Protein AF-A0AAW1SBC5-F1 (afdb_monomer)

Organism: NCBI:txid2026836

Foldseek 3Di:
DDDAAAADEFAPDPVGQVVSLVVQVVNVVVVHRHFYFHFPLRDDWAQPPCPPPDCVVCPPPDGDPPTHDPVNNVVSVDPVNGVCRRVVTDRDPSPPDDDDDDPCDDDDDD

pLDDT: mean 80.33, std 20.09, range [35.44, 97.25]

Solvent-accessible surface area (backbone atoms only — not comparable to full-atom values): 6851 Å² total; per-residue (Å²): 135,85,89,82,55,67,66,42,80,27,22,70,48,64,76,44,39,54,54,51,50,53,52,36,51,56,37,38,76,72,76,31,78,35,47,53,32,41,14,68,39,55,46,78,78,51,48,39,90,50,62,95,56,60,69,80,82,57,61,91,56,81,81,49,92,70,25,57,52,70,67,58,51,54,52,32,60,31,68,89,46,24,49,59,34,41,68,72,38,68,80,55,79,78,80,84,71,77,81,76,93,75,82,82,75,83,84,85,78,133

Radius of gyration: 18.3 Å; Cα contacts (8 Å, |Δi|>4): 122; chains: 1; bounding box: 41×40×42 Å

Sequence (110 aa):
MELKVDVLLTSPQERAYHTAKDIAKLQSLNGTAPMLRNCEGLRSRSLGDWEGRLAAEVRGTPSPPDAEPLGDLMQRGSLGQLLPSCYAAQLLPVPLMVEENAVWNGYYRE

Nearest PDB structures (foldseek):
  7do6-assembly1_B  TM=9.312E-01  e=2.133E+00  Azotobacter vinelandii DJ
  4bkn-assembly1_A  TM=3.324E-01  e=8.711E+00  Homo sapiens

InterPro domains:
  IPR013078 Histidine phosphatase superfamily, clade-1 [PF00300] (3-61)
  IPR029033 Histidine phosphatase superfamily [G3DSA:3.40.50.1240] (1-89)
  IPR029033 Histidine phosphatase superfamily [SSF53254] (3-76)

Structure (mmCIF, N/CA/C/O backbone):
data_AF-A0AAW1SBC5-F1
#
_entry.id   AF-A0AAW1SBC5-F1
#
loop_
_atom_site.group_PDB
_atom_site.id
_atom_site.type_symbol
_atom_site.label_atom_id
_atom_site.label_alt_id
_atom_site.label_comp_id
_atom_site.label_asym_id
_atom_site.label_entity_id
_atom_site.label_seq_id
_atom_site.pdbx_PDB_ins_code
_atom_site.Cartn_x
_atom_site.Cartn_y
_atom_site.Cartn_z
_atom_site.occupancy
_atom_site.B_iso_or_equiv
_atom_site.auth_seq_id
_atom_site.auth_comp_id
_atom_site.auth_asym_id
_atom_site.auth_atom_id
_atom_site.pdbx_PDB_model_num
ATOM 1 N N . MET A 1 1 ? -24.543 -12.291 7.566 1.00 52.75 1 MET A N 1
ATOM 2 C CA . M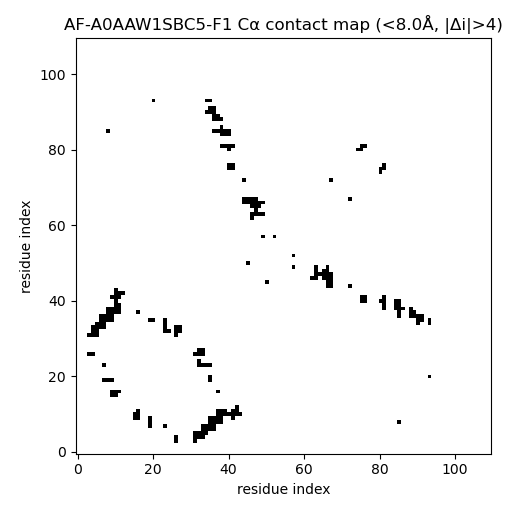ET A 1 1 ? -23.357 -12.534 8.410 1.00 52.75 1 MET A CA 1
ATOM 3 C C . MET A 1 1 ? -22.599 -11.227 8.474 1.00 52.75 1 MET A C 1
ATOM 5 O O . MET A 1 1 ? -22.214 -10.730 7.426 1.00 52.75 1 MET A O 1
ATOM 9 N N . GLU A 1 2 ? -22.485 -10.632 9.654 1.00 74.25 2 GLU A N 1
ATOM 10 C CA . GLU A 1 2 ? -21.738 -9.388 9.843 1.00 74.25 2 GLU A CA 1
ATOM 11 C C . GLU A 1 2 ? -20.263 -9.751 10.058 1.00 74.25 2 GLU A C 1
ATOM 13 O O . GLU A 1 2 ? -19.955 -10.594 10.903 1.00 74.25 2 GLU A O 1
ATOM 18 N N . LEU A 1 3 ? -19.364 -9.214 9.230 1.00 77.25 3 LEU A N 1
ATOM 19 C CA . LEU A 1 3 ? -17.931 -9.479 9.345 1.00 77.25 3 LEU A CA 1
ATOM 20 C C . LEU A 1 3 ? -17.408 -8.734 10.577 1.00 77.25 3 LEU A C 1
ATOM 22 O O . LEU A 1 3 ? -17.395 -7.506 10.576 1.00 77.25 3 LEU A O 1
ATOM 26 N N . LYS A 1 4 ? -16.986 -9.473 11.606 1.00 84.38 4 LYS A N 1
ATOM 27 C CA . LYS A 1 4 ? -16.292 -8.911 12.767 1.00 84.38 4 LYS A CA 1
ATOM 28 C C . LYS A 1 4 ? -14.793 -8.963 12.528 1.00 84.38 4 LYS A C 1
ATOM 30 O O . LYS A 1 4 ? -14.254 -10.036 12.262 1.00 84.38 4 LYS A O 1
ATOM 35 N N . VAL A 1 5 ? -14.142 -7.809 12.607 1.00 86.75 5 VAL A N 1
ATOM 36 C CA . VAL A 1 5 ? -12.697 -7.685 12.410 1.00 86.75 5 VAL A CA 1
ATOM 37 C C . VAL A 1 5 ? -12.044 -7.281 13.725 1.00 86.75 5 VAL A C 1
ATOM 39 O O . VAL A 1 5 ? -12.372 -6.235 14.277 1.00 86.75 5 VAL A O 1
ATOM 42 N N . ASP A 1 6 ? -11.102 -8.091 14.208 1.00 87.12 6 ASP A N 1
ATOM 43 C CA . ASP A 1 6 ? -10.339 -7.797 15.431 1.00 87.12 6 ASP A CA 1
ATOM 44 C C . ASP A 1 6 ? -9.051 -7.011 15.139 1.00 87.12 6 ASP A C 1
ATOM 46 O O . ASP A 1 6 ? -8.589 -6.213 15.955 1.00 87.12 6 ASP A O 1
ATOM 50 N N . VAL A 1 7 ? -8.454 -7.231 13.963 1.00 87.88 7 VAL A N 1
ATOM 51 C CA . VAL A 1 7 ? -7.181 -6.624 13.552 1.00 87.88 7 VAL A CA 1
ATOM 52 C C . VAL A 1 7 ? -7.257 -6.186 12.094 1.00 87.88 7 VAL A C 1
ATOM 54 O O . VAL A 1 7 ? -7.637 -6.964 11.220 1.00 87.88 7 VAL A O 1
ATOM 57 N N . LEU A 1 8 ? -6.841 -4.950 11.831 1.00 90.94 8 LEU A N 1
ATOM 58 C CA . LEU A 1 8 ? -6.652 -4.392 10.497 1.00 90.94 8 LEU A CA 1
ATOM 59 C C . LEU A 1 8 ? -5.161 -4.159 10.264 1.00 90.94 8 LEU A C 1
ATOM 61 O O . LEU A 1 8 ? -4.517 -3.399 10.986 1.00 90.94 8 LEU A O 1
ATOM 65 N N . LEU A 1 9 ? -4.616 -4.812 9.241 1.00 92.00 9 LEU A N 1
ATOM 66 C CA . LEU A 1 9 ? -3.242 -4.612 8.793 1.00 92.00 9 LEU A CA 1
ATOM 67 C C . LEU A 1 9 ? -3.255 -3.703 7.564 1.00 92.00 9 LEU A C 1
ATOM 69 O O . LEU A 1 9 ? -4.004 -3.957 6.621 1.00 92.00 9 LEU A O 1
ATOM 73 N N . THR A 1 10 ? -2.432 -2.659 7.558 1.00 93.62 10 THR A N 1
ATOM 74 C CA . THR A 1 10 ? -2.347 -1.709 6.442 1.00 93.62 10 THR A CA 1
ATOM 75 C C . THR A 1 10 ? -0.907 -1.450 6.019 1.00 93.62 10 THR A C 1
ATOM 77 O O . THR A 1 10 ? 0.022 -1.548 6.813 1.00 93.62 10 THR A O 1
ATOM 80 N N . SER A 1 11 ? -0.720 -1.080 4.754 1.00 93.4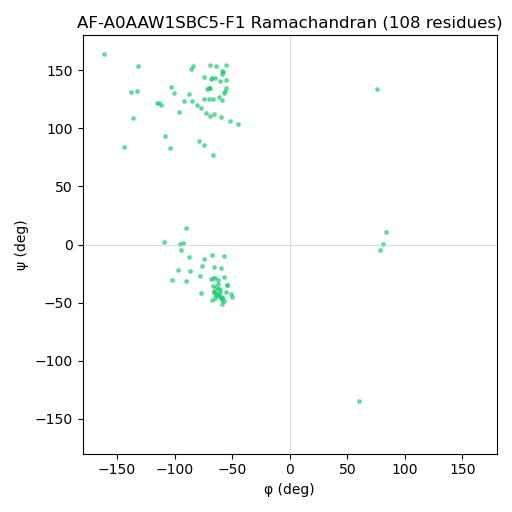4 11 SER A N 1
ATOM 81 C CA . SER A 1 11 ? 0.516 -0.453 4.277 1.00 93.44 11 SER A CA 1
ATOM 82 C C . SER A 1 11 ? 0.800 0.842 5.058 1.00 93.44 11 SER A C 1
ATOM 84 O O . SER A 1 11 ? -0.154 1.537 5.421 1.00 93.44 11 SER A O 1
ATOM 86 N N . PRO A 1 12 ? 2.080 1.211 5.269 1.00 90.62 12 PRO A N 1
ATOM 87 C CA . PRO A 1 12 ? 2.472 2.481 5.890 1.00 90.62 12 PRO A CA 1
ATOM 88 C C . PRO A 1 12 ? 2.145 3.709 5.023 1.00 90.62 12 PRO A C 1
ATOM 90 O O . PRO A 1 12 ? 2.280 4.844 5.468 1.00 90.62 12 PRO A O 1
ATOM 93 N N . GLN A 1 13 ? 1.736 3.508 3.768 1.00 93.44 13 GLN A N 1
ATOM 94 C CA . GLN A 1 13 ? 1.392 4.594 2.856 1.00 93.44 13 GLN A CA 1
ATOM 95 C C . GLN A 1 13 ? 0.104 5.293 3.301 1.00 93.44 13 GLN A C 1
ATOM 97 O O . GLN A 1 13 ? -0.912 4.640 3.543 1.00 93.44 13 GLN A O 1
ATOM 102 N N . GLU A 1 14 ? 0.117 6.626 3.297 1.00 93.94 14 GLU A N 1
ATOM 103 C CA . GLU A 1 14 ? -0.977 7.471 3.790 1.00 93.94 14 GLU A CA 1
ATOM 104 C C . GLU A 1 14 ? -2.355 7.087 3.217 1.00 93.94 14 GLU A C 1
ATOM 106 O O . GLU A 1 14 ? -3.320 6.915 3.960 1.00 93.94 14 GLU A O 1
ATOM 111 N N . ARG A 1 15 ? -2.435 6.851 1.901 1.00 95.50 15 ARG A N 1
ATOM 112 C CA . ARG A 1 15 ? -3.667 6.416 1.214 1.00 95.50 15 ARG A CA 1
ATOM 113 C C . ARG A 1 15 ? -4.282 5.139 1.802 1.00 95.50 15 ARG A C 1
ATOM 115 O O . ARG A 1 15 ? -5.501 5.032 1.933 1.00 95.50 15 ARG A O 1
ATOM 122 N N . ALA A 1 16 ? -3.442 4.164 2.146 1.00 95.44 16 ALA A N 1
ATOM 123 C CA . ALA A 1 16 ? -3.885 2.887 2.687 1.00 95.44 16 ALA A CA 1
ATOM 124 C C . ALA A 1 16 ? -4.276 3.049 4.157 1.00 95.44 16 ALA A C 1
ATOM 126 O O . ALA A 1 16 ? -5.329 2.567 4.568 1.00 95.44 16 ALA A O 1
ATOM 127 N N . TYR A 1 17 ? -3.476 3.807 4.911 1.00 91.69 17 TYR A N 1
ATOM 128 C CA . TYR A 1 17 ? -3.749 4.114 6.308 1.00 91.69 17 TYR A CA 1
ATOM 129 C C . TYR A 1 17 ? -5.094 4.828 6.508 1.00 91.69 17 TYR A C 1
ATOM 131 O O . TYR A 1 17 ? -5.882 4.390 7.344 1.00 91.69 17 TYR A O 1
ATOM 139 N N . HIS A 1 18 ? -5.405 5.869 5.723 1.00 94.31 18 HIS A N 1
ATOM 140 C CA . HIS A 1 18 ? -6.696 6.569 5.826 1.00 94.31 18 HIS A CA 1
ATOM 141 C C . HIS A 1 18 ? -7.872 5.638 5.528 1.00 94.31 18 HIS A C 1
ATOM 143 O O . HIS A 1 18 ? -8.824 5.585 6.302 1.00 94.31 18 HIS A O 1
ATOM 149 N N . THR A 1 19 ? -7.755 4.817 4.481 1.00 96.31 19 THR A N 1
ATOM 150 C CA . THR A 1 19 ? -8.779 3.815 4.148 1.00 96.31 19 THR A CA 1
ATOM 151 C C . THR A 1 19 ? -8.991 2.830 5.304 1.00 96.31 19 THR A C 1
ATOM 153 O O . THR A 1 19 ? -10.123 2.543 5.692 1.00 96.31 19 THR A O 1
ATOM 156 N N . ALA A 1 20 ? -7.907 2.326 5.899 1.00 94.38 20 ALA A N 1
ATOM 157 C CA . ALA A 1 20 ? -7.980 1.390 7.015 1.00 94.38 20 ALA A CA 1
ATOM 158 C C . ALA A 1 20 ? -8.559 2.036 8.286 1.00 94.38 20 ALA A C 1
ATOM 160 O O . ALA A 1 20 ? -9.315 1.393 9.016 1.00 94.38 20 ALA A O 1
ATOM 161 N N . LYS A 1 21 ? -8.261 3.316 8.528 1.00 92.62 21 LYS A N 1
ATOM 162 C CA . LYS A 1 21 ? -8.834 4.104 9.625 1.00 92.62 21 LYS A CA 1
ATOM 163 C C . LYS A 1 21 ? -10.345 4.289 9.463 1.00 92.62 21 LYS A C 1
ATOM 165 O O . LYS A 1 21 ? -11.077 4.121 10.439 1.00 92.62 21 LYS A O 1
ATOM 170 N N . ASP A 1 22 ? -10.823 4.577 8.255 1.00 94.00 22 ASP A N 1
ATOM 171 C CA . ASP A 1 22 ? -12.258 4.717 7.984 1.00 94.00 22 ASP A CA 1
ATOM 172 C C . ASP A 1 22 ? -12.998 3.388 8.171 1.00 94.00 22 ASP A C 1
ATOM 174 O O . ASP A 1 22 ? -14.053 3.345 8.809 1.00 94.00 22 ASP A O 1
ATOM 178 N N . ILE A 1 23 ? -12.404 2.277 7.722 1.00 92.25 23 ILE A N 1
ATOM 179 C CA . ILE A 1 23 ? -12.929 0.930 7.992 1.00 92.25 23 ILE A CA 1
ATOM 180 C C . ILE A 1 23 ? -12.974 0.658 9.503 1.00 92.25 23 ILE A C 1
ATOM 182 O O . ILE A 1 23 ? -13.995 0.188 10.005 1.00 92.25 23 ILE A O 1
ATOM 186 N N . ALA A 1 24 ? -11.914 0.986 10.251 1.00 91.56 24 ALA A N 1
ATOM 187 C CA . ALA A 1 24 ? -11.869 0.802 11.704 1.00 91.56 24 ALA A CA 1
ATOM 188 C C . ALA A 1 24 ? -12.962 1.603 12.431 1.00 91.56 24 ALA A C 1
ATOM 190 O O . ALA A 1 24 ? -13.583 1.107 13.377 1.00 91.56 24 ALA A O 1
ATOM 191 N N . LYS A 1 25 ? -13.241 2.824 11.959 1.00 90.06 25 LYS A N 1
ATOM 192 C CA . LYS A 1 25 ? -14.319 3.672 12.477 1.00 90.06 25 LYS A CA 1
ATOM 193 C C . LYS A 1 25 ? -15.690 3.044 12.226 1.00 90.06 25 LYS A C 1
ATOM 195 O O . LYS A 1 25 ? -16.494 2.974 13.149 1.00 90.06 25 LYS A O 1
ATOM 200 N N . LEU A 1 26 ? -15.943 2.548 11.013 1.00 90.56 26 LEU A N 1
ATOM 201 C CA . LEU A 1 26 ? -17.200 1.870 10.673 1.00 90.56 26 LEU A CA 1
ATOM 202 C C . LEU A 1 26 ? -17.411 0.600 11.505 1.00 90.56 26 LEU A C 1
ATOM 204 O O . LEU A 1 26 ? -18.500 0.376 12.022 1.00 90.56 26 LEU A O 1
ATOM 208 N N . GLN A 1 27 ? -16.360 -0.199 11.692 1.00 88.44 27 GLN A N 1
ATOM 209 C CA . GLN A 1 27 ? -16.403 -1.374 12.562 1.00 88.44 27 GLN A CA 1
ATOM 210 C C . GLN A 1 27 ? -16.725 -0.977 14.011 1.00 88.44 27 GLN A C 1
ATOM 212 O O . GLN A 1 27 ? -17.540 -1.640 14.654 1.00 88.44 27 GLN A O 1
ATOM 217 N N . SER A 1 28 ? -16.150 0.129 14.504 1.00 87.62 28 SER A N 1
ATOM 218 C CA . SER A 1 28 ? -16.393 0.628 15.870 1.00 87.62 28 SER A CA 1
ATOM 219 C C . SER A 1 28 ? -17.854 1.012 16.087 1.00 87.62 28 SER A C 1
ATOM 221 O O . SER A 1 28 ? -18.418 0.704 17.135 1.00 87.62 28 SER A O 1
ATOM 223 N N . LEU A 1 29 ? -18.493 1.611 15.077 1.00 85.94 29 LEU A N 1
ATOM 224 C CA . LEU A 1 29 ? -19.926 1.921 15.109 1.00 85.94 29 LEU A CA 1
ATOM 225 C C . LEU A 1 29 ? -20.803 0.660 15.162 1.00 85.94 29 LEU A C 1
ATOM 227 O O . LEU A 1 29 ? -21.871 0.691 15.767 1.00 85.94 29 LEU A O 1
ATOM 231 N N . ASN A 1 30 ? -20.323 -0.456 14.609 1.00 84.56 30 ASN A N 1
ATOM 232 C CA . ASN A 1 30 ? -20.993 -1.760 14.651 1.00 84.56 30 ASN A CA 1
ATOM 233 C C . ASN A 1 30 ? -20.586 -2.608 15.876 1.00 84.56 30 ASN A C 1
ATOM 235 O O . ASN A 1 30 ? -20.846 -3.810 15.932 1.00 84.56 30 ASN A O 1
ATOM 239 N N . GLY A 1 31 ? -19.941 -1.995 16.876 1.00 85.12 31 GLY A N 1
ATOM 240 C CA . GLY A 1 31 ? -19.600 -2.636 18.149 1.00 85.12 31 GLY A CA 1
ATOM 241 C C . GLY A 1 31 ? -18.307 -3.457 18.141 1.00 85.12 31 GLY A C 1
ATOM 24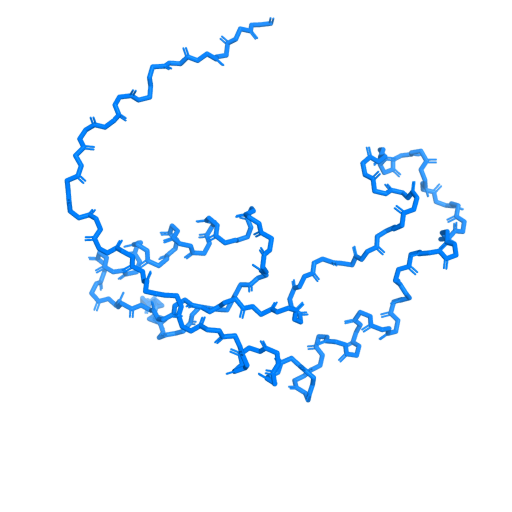2 O O . GLY A 1 31 ? -18.036 -4.172 19.104 1.00 85.12 31 GLY A O 1
ATOM 243 N N . THR A 1 32 ? -17.494 -3.359 17.088 1.00 85.12 32 THR A N 1
ATOM 244 C CA . THR A 1 32 ? -16.159 -3.978 17.009 1.00 85.12 32 THR A CA 1
ATOM 245 C C . THR A 1 32 ? -15.084 -2.904 16.930 1.00 85.12 32 THR A C 1
ATOM 247 O O . THR A 1 32 ? -15.101 -2.113 16.005 1.00 85.12 32 THR A O 1
ATOM 250 N N . ALA A 1 33 ? -14.121 -2.862 17.849 1.00 86.56 33 ALA A N 1
ATOM 251 C CA . ALA A 1 33 ? -13.034 -1.877 17.811 1.00 86.56 33 ALA A CA 1
ATOM 252 C C . ALA A 1 33 ? -11.726 -2.535 17.323 1.00 86.56 33 ALA A C 1
ATOM 254 O O . ALA A 1 33 ? -10.920 -2.956 18.158 1.00 86.56 33 ALA A O 1
ATOM 255 N N . PRO A 1 34 ? -11.510 -2.683 15.998 1.00 90.31 34 PRO A N 1
ATOM 256 C CA . PRO A 1 34 ? -10.334 -3.364 15.478 1.00 90.31 34 PRO A CA 1
ATOM 257 C C . PRO A 1 34 ? -9.052 -2.613 15.824 1.00 90.31 34 PRO A C 1
ATOM 259 O O . PRO A 1 34 ? -8.968 -1.386 15.746 1.00 90.31 34 PRO A O 1
ATOM 262 N N . MET A 1 35 ? -8.007 -3.378 16.106 1.00 89.38 35 MET A N 1
ATOM 263 C CA . MET A 1 35 ? -6.657 -2.858 16.246 1.00 89.38 35 MET A CA 1
ATOM 264 C C . MET A 1 35 ? -6.057 -2.576 14.866 1.00 89.38 35 MET A C 1
ATOM 266 O O . MET A 1 35 ? -5.859 -3.501 14.079 1.00 89.38 35 MET A O 1
ATOM 270 N N . LEU A 1 36 ? -5.733 -1.315 14.581 1.00 90.25 36 LEU A N 1
ATOM 271 C CA . LEU A 1 36 ? -5.061 -0.919 13.343 1.00 90.25 36 LEU A CA 1
ATOM 272 C C . LEU A 1 36 ? -3.537 -1.009 13.498 1.00 90.25 36 LEU A C 1
ATOM 274 O O . LEU A 1 36 ? -2.973 -0.468 14.450 1.00 90.25 36 LEU A O 1
ATOM 278 N N . ARG A 1 37 ? -2.863 -1.673 12.555 1.00 89.06 37 ARG A N 1
ATOM 279 C CA . ARG A 1 37 ? -1.400 -1.793 12.525 1.00 89.06 37 ARG A CA 1
ATOM 280 C C . ARG A 1 37 ? -0.844 -1.496 11.144 1.00 89.06 37 ARG A C 1
ATOM 282 O O . ARG A 1 37 ? -1.293 -2.068 10.151 1.00 89.06 37 ARG A O 1
ATOM 289 N N . ASN A 1 38 ? 0.183 -0.656 11.105 1.00 88.38 38 ASN A N 1
ATOM 290 C CA . ASN A 1 38 ? 0.989 -0.477 9.905 1.00 88.38 38 ASN A CA 1
ATOM 291 C C . ASN A 1 38 ? 1.907 -1.687 9.718 1.00 88.38 38 ASN A C 1
ATOM 293 O O . ASN A 1 38 ? 2.415 -2.249 10.679 1.00 88.38 38 ASN A O 1
ATOM 297 N N . CYS A 1 39 ? 2.130 -2.078 8.477 1.00 91.12 39 CYS A N 1
ATOM 298 C CA . CYS A 1 39 ? 2.989 -3.187 8.109 1.00 91.12 39 CYS A CA 1
ATOM 299 C C . CYS A 1 39 ? 3.838 -2.759 6.921 1.00 91.12 39 CYS A C 1
ATOM 301 O O . CYS A 1 39 ? 3.333 -2.677 5.800 1.00 91.12 39 CYS A O 1
ATOM 303 N N . GLU A 1 40 ? 5.135 -2.549 7.140 1.00 88.75 40 GLU A N 1
ATOM 304 C CA . GLU A 1 40 ? 6.082 -2.242 6.057 1.00 88.75 40 GLU A CA 1
ATOM 305 C C . GLU A 1 40 ? 6.037 -3.297 4.945 1.00 88.75 40 GLU A C 1
ATOM 307 O O . GLU A 1 40 ? 6.099 -2.974 3.759 1.00 88.75 40 GLU A O 1
ATOM 312 N N . GLY A 1 41 ? 5.810 -4.565 5.305 1.00 90.56 41 GLY A N 1
ATOM 313 C CA . GLY A 1 41 ? 5.646 -5.655 4.348 1.00 90.56 41 GLY A CA 1
ATOM 314 C C . GLY A 1 41 ? 4.475 -5.479 3.372 1.00 90.56 41 GLY A C 1
ATOM 315 O O . GLY A 1 41 ? 4.511 -6.065 2.294 1.00 90.56 41 GLY A O 1
ATOM 316 N N . LEU A 1 42 ? 3.482 -4.634 3.682 1.00 93.25 42 LEU A N 1
ATOM 317 C CA . LEU A 1 42 ? 2.318 -4.359 2.829 1.00 93.25 42 LEU A CA 1
ATOM 318 C C . LEU A 1 42 ? 2.498 -3.158 1.890 1.00 93.25 42 LEU A C 1
ATOM 320 O O . LEU A 1 42 ? 1.571 -2.838 1.142 1.00 93.25 42 LEU A O 1
ATOM 324 N N . ARG A 1 43 ? 3.656 -2.480 1.888 1.00 94.06 43 ARG A N 1
ATOM 325 C CA . ARG A 1 43 ? 3.886 -1.363 0.958 1.00 94.06 43 ARG A CA 1
ATOM 326 C C . ARG A 1 43 ? 3.761 -1.812 -0.502 1.00 94.06 43 ARG A C 1
ATOM 328 O O . ARG A 1 43 ? 4.107 -2.946 -0.852 1.00 94.06 43 ARG A O 1
ATOM 335 N N . SER A 1 44 ? 3.322 -0.903 -1.371 1.00 95.44 44 SER A N 1
ATOM 336 C CA . SER A 1 44 ? 3.341 -1.135 -2.821 1.00 95.44 44 SER A CA 1
ATOM 337 C C . SER A 1 44 ? 4.750 -1.483 -3.308 1.00 95.44 44 SER A C 1
ATOM 339 O O . SER A 1 44 ? 5.750 -1.109 -2.686 1.00 95.44 44 SER A O 1
ATOM 341 N N . ARG A 1 45 ? 4.814 -2.204 -4.430 1.00 95.69 45 ARG A N 1
ATOM 342 C CA . ARG A 1 45 ? 6.065 -2.436 -5.152 1.00 95.69 45 ARG A CA 1
ATOM 343 C C . ARG A 1 45 ? 6.707 -1.092 -5.500 1.00 95.69 45 ARG A C 1
ATOM 345 O O . ARG A 1 45 ? 5.996 -0.239 -6.018 1.00 95.69 45 ARG A O 1
ATOM 352 N N . SER A 1 46 ? 8.003 -0.931 -5.243 1.00 96.25 46 SER A N 1
ATOM 353 C CA . SER A 1 46 ? 8.742 0.228 -5.765 1.00 96.25 46 SER A CA 1
ATOM 354 C C . SER A 1 46 ? 8.900 0.085 -7.275 1.00 96.25 46 SER A C 1
ATOM 356 O O . SER A 1 46 ? 9.407 -0.939 -7.743 1.00 96.25 46 SER A O 1
ATOM 358 N N . LEU A 1 47 ? 8.467 1.086 -8.032 1.00 96.62 47 LEU A N 1
ATOM 359 C CA . LEU A 1 47 ? 8.605 1.117 -9.488 1.00 96.62 47 LEU A CA 1
ATOM 360 C C . LEU A 1 47 ? 9.852 1.881 -9.960 1.00 96.62 47 LEU A C 1
ATOM 362 O O . LEU A 1 47 ? 10.081 1.948 -11.167 1.00 96.62 47 LEU A O 1
ATOM 366 N N . GLY A 1 48 ? 10.659 2.414 -9.036 1.00 96.06 48 GLY A N 1
ATOM 367 C CA . GLY A 1 48 ? 11.875 3.162 -9.363 1.00 96.06 48 GLY A CA 1
ATOM 368 C C . GLY A 1 48 ? 11.579 4.397 -10.216 1.00 96.06 48 GLY A C 1
ATOM 369 O O . GLY A 1 48 ? 10.586 5.087 -9.984 1.00 96.06 48 GLY A O 1
ATOM 370 N N . ASP A 1 49 ? 12.363 4.611 -11.269 1.00 96.62 49 ASP A N 1
ATOM 371 C CA . ASP A 1 49 ? 12.185 5.698 -12.251 1.00 96.62 49 ASP A CA 1
ATOM 372 C C . ASP A 1 49 ? 10.809 5.732 -12.957 1.00 96.62 49 ASP A C 1
ATOM 374 O O . ASP A 1 49 ? 10.489 6.674 -13.690 1.00 96.62 49 ASP A O 1
ATOM 378 N N . TRP A 1 50 ? 9.973 4.702 -12.798 1.00 96.50 50 TRP A N 1
ATOM 379 C CA . TRP A 1 50 ? 8.599 4.711 -13.309 1.00 96.50 50 TRP A CA 1
ATOM 380 C C . TRP A 1 50 ? 7.575 5.318 -12.344 1.00 96.50 50 TRP A C 1
ATOM 382 O O . TRP A 1 50 ? 6.435 5.545 -12.756 1.00 96.50 50 TRP A O 1
ATOM 392 N N . GLU A 1 51 ? 7.930 5.579 -11.085 1.00 96.81 51 GLU A N 1
ATOM 393 C CA . GLU A 1 51 ? 7.023 6.212 -10.124 1.00 96.81 51 GLU A CA 1
ATOM 394 C C . GLU A 1 51 ? 6.525 7.569 -10.654 1.00 96.81 51 GLU A C 1
ATOM 396 O O . GLU A 1 51 ? 7.290 8.407 -11.126 1.00 96.81 51 GLU A O 1
ATOM 401 N N . GLY A 1 52 ? 5.207 7.780 -10.609 1.00 95.81 52 GLY A N 1
ATOM 402 C CA . GLY A 1 52 ? 4.564 8.998 -11.118 1.00 95.81 52 GLY A CA 1
ATOM 403 C C . GLY A 1 52 ? 4.382 9.069 -12.640 1.00 95.81 52 GLY A C 1
ATOM 404 O O . GLY A 1 52 ? 3.728 9.996 -13.119 1.00 95.81 52 GLY A O 1
ATOM 405 N N . ARG A 1 53 ? 4.885 8.097 -13.411 1.00 96.12 53 ARG A N 1
ATOM 406 C CA . ARG A 1 53 ? 4.664 8.036 -14.864 1.00 96.12 53 ARG A CA 1
ATOM 407 C C . ARG A 1 53 ? 3.336 7.378 -15.218 1.00 96.12 53 ARG A C 1
ATOM 409 O O . ARG A 1 53 ? 2.817 6.524 -14.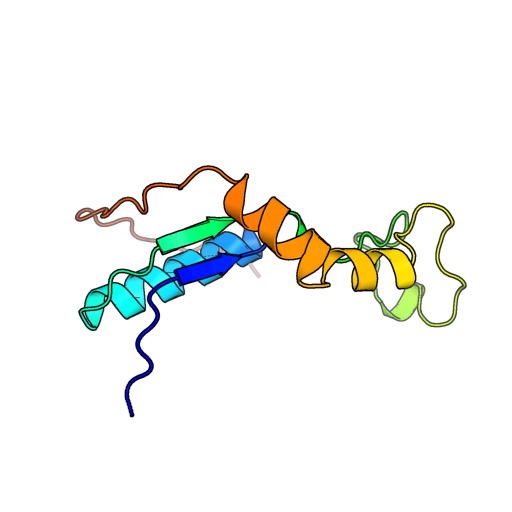498 1.00 96.12 53 ARG A O 1
ATOM 416 N N . LEU A 1 54 ? 2.795 7.734 -16.382 1.00 96.94 54 LEU A N 1
ATOM 417 C CA . LEU A 1 54 ? 1.597 7.081 -16.900 1.00 96.94 54 LEU A CA 1
ATOM 418 C C . LEU A 1 54 ? 1.919 5.646 -17.324 1.00 96.94 54 LEU A C 1
ATOM 420 O O . LEU A 1 54 ? 2.863 5.394 -18.070 1.00 96.94 54 LEU A O 1
ATOM 424 N N . ALA A 1 55 ? 1.060 4.701 -16.938 1.00 94.44 55 ALA A N 1
ATOM 425 C CA . ALA A 1 55 ? 1.234 3.290 -17.281 1.00 94.44 55 ALA A CA 1
ATOM 426 C C . ALA A 1 55 ? 1.335 3.036 -18.799 1.00 94.44 55 ALA A C 1
ATOM 428 O O . ALA A 1 55 ? 1.955 2.063 -19.215 1.00 94.44 55 ALA A O 1
ATOM 429 N N . ALA A 1 56 ? 0.729 3.891 -19.631 1.00 96.94 56 ALA A N 1
ATOM 430 C CA . ALA A 1 56 ? 0.811 3.792 -21.088 1.00 96.94 56 ALA A CA 1
ATOM 431 C C . ALA A 1 56 ? 2.218 4.096 -21.637 1.00 96.94 56 ALA A C 1
ATOM 433 O O . ALA A 1 56 ? 2.596 3.526 -22.654 1.00 96.94 56 ALA A O 1
ATOM 434 N N . GLU A 1 57 ? 2.999 4.943 -20.962 1.00 95.75 57 GLU A N 1
ATOM 435 C CA . GLU A 1 57 ? 4.342 5.342 -21.405 1.00 95.75 57 GLU A CA 1
ATOM 436 C C . GLU A 1 57 ? 5.409 4.278 -21.136 1.00 95.75 57 GLU A C 1
ATOM 438 O O . GLU A 1 57 ? 6.432 4.235 -21.814 1.00 95.75 57 GLU A O 1
ATOM 443 N N . VAL A 1 58 ? 5.189 3.449 -20.115 1.00 95.38 58 VAL A N 1
ATOM 444 C CA . VAL A 1 58 ? 6.149 2.436 -19.643 1.00 95.38 58 VAL 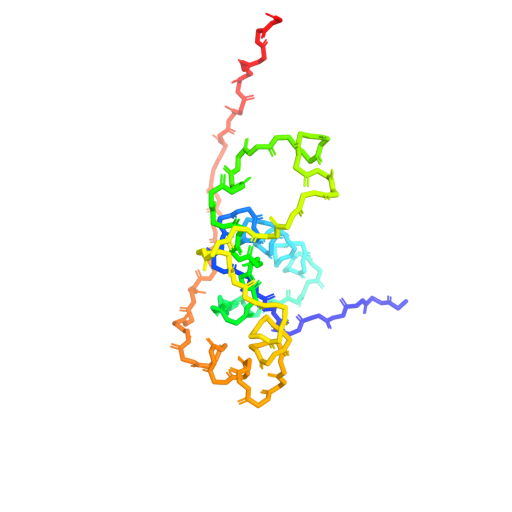A CA 1
ATOM 445 C C . VAL A 1 58 ? 5.692 1.011 -19.959 1.00 95.38 58 VAL A C 1
ATOM 447 O O . VAL A 1 58 ? 6.326 0.025 -19.594 1.00 95.38 58 VAL A O 1
ATOM 450 N N . ARG A 1 59 ? 4.555 0.863 -20.641 1.00 93.62 59 ARG A N 1
ATOM 451 C CA . ARG A 1 59 ? 4.033 -0.451 -21.008 1.00 93.62 59 ARG A CA 1
ATOM 452 C C . ARG A 1 59 ? 4.959 -1.114 -22.026 1.00 93.62 59 ARG A C 1
ATOM 454 O O . ARG A 1 59 ? 5.191 -0.579 -23.102 1.00 93.62 59 ARG A O 1
ATOM 461 N N . GLY A 1 60 ? 5.411 -2.326 -21.711 1.00 92.38 60 GLY A N 1
ATOM 462 C CA . GLY A 1 60 ? 6.233 -3.137 -22.614 1.00 92.38 60 GLY A CA 1
ATOM 463 C C . GLY A 1 60 ? 7.716 -2.765 -22.625 1.00 92.38 60 GLY A C 1
ATOM 464 O O . GLY A 1 60 ? 8.483 -3.411 -23.336 1.00 92.38 60 GLY A O 1
ATOM 465 N N . THR A 1 61 ? 8.138 -1.778 -21.832 1.00 93.50 61 THR A N 1
ATOM 466 C CA . THR A 1 61 ? 9.558 -1.508 -21.606 1.00 93.50 61 THR A CA 1
ATOM 467 C C . THR A 1 61 ? 10.094 -2.396 -20.473 1.00 93.50 61 THR A C 1
ATOM 469 O O . THR A 1 61 ? 9.332 -2.813 -19.594 1.00 93.50 61 THR A O 1
ATOM 472 N N . PRO A 1 62 ? 11.391 -2.752 -20.480 1.00 93.62 62 PRO A N 1
ATOM 473 C CA . PRO A 1 62 ? 12.009 -3.457 -19.359 1.00 93.62 62 PRO A CA 1
ATOM 474 C C . PRO A 1 62 ? 11.941 -2.621 -18.077 1.00 93.62 62 PRO A C 1
ATOM 476 O O . PRO A 1 62 ? 12.146 -1.410 -18.136 1.00 93.62 62 PRO A O 1
ATOM 479 N N . SER A 1 63 ? 11.688 -3.261 -16.928 1.00 93.19 63 SER A N 1
ATOM 480 C CA . SER A 1 63 ? 11.702 -2.573 -15.628 1.00 93.19 63 SER A CA 1
ATOM 481 C C . SER A 1 63 ? 13.035 -1.853 -15.391 1.00 93.19 63 SER A C 1
ATOM 483 O O . SER A 1 63 ? 14.081 -2.404 -15.751 1.00 93.19 63 SER A O 1
ATOM 485 N N . PRO A 1 64 ? 13.014 -0.649 -14.793 1.00 95.75 64 PRO A N 1
ATOM 486 C CA . PRO A 1 64 ? 14.229 0.098 -14.531 1.00 95.75 64 PRO A CA 1
ATOM 487 C C . PRO A 1 64 ? 15.042 -0.615 -13.436 1.00 95.75 64 PRO A C 1
ATOM 489 O O . PRO A 1 64 ? 14.482 -1.388 -12.652 1.00 95.75 64 PRO A O 1
ATOM 492 N N . PRO A 1 65 ? 16.370 -0.416 -13.400 1.00 95.50 65 PRO A N 1
ATOM 493 C CA . PRO A 1 65 ? 17.269 -1.178 -12.530 1.00 95.50 65 PRO A CA 1
ATOM 494 C C . PRO A 1 65 ? 17.049 -0.921 -11.032 1.00 95.50 65 PRO A C 1
ATOM 496 O O . PRO A 1 65 ? 17.462 -1.731 -10.208 1.00 95.50 65 PRO A O 1
ATOM 499 N N . ASP A 1 66 ? 16.411 0.191 -10.683 1.00 97.25 66 ASP A N 1
ATOM 500 C CA . ASP A 1 66 ? 16.072 0.606 -9.324 1.00 97.25 66 ASP A CA 1
ATOM 501 C C . ASP A 1 66 ? 14.647 0.196 -8.897 1.00 97.25 66 ASP A C 1
ATOM 503 O O . ASP A 1 66 ? 14.269 0.376 -7.735 1.00 97.25 66 ASP A O 1
ATOM 507 N N . ALA A 1 67 ? 13.849 -0.388 -9.802 1.00 97.12 67 ALA A N 1
ATOM 508 C CA . ALA A 1 67 ? 12.568 -0.978 -9.436 1.00 97.12 67 ALA A CA 1
ATOM 509 C C . ALA A 1 67 ? 12.773 -2.229 -8.577 1.00 97.12 67 ALA A C 1
ATOM 511 O O . ALA A 1 67 ? 13.636 -3.068 -8.837 1.00 97.12 67 ALA A O 1
ATOM 512 N N . GLU A 1 68 ? 11.896 -2.413 -7.593 1.00 96.38 68 GLU A N 1
ATOM 513 C CA . GLU A 1 68 ? 11.885 -3.620 -6.771 1.00 96.38 68 GLU A CA 1
ATOM 514 C C . GLU A 1 68 ? 11.618 -4.847 -7.662 1.00 96.38 68 GLU A C 1
ATOM 516 O O . GLU A 1 68 ? 10.625 -4.863 -8.408 1.00 96.38 68 GLU A O 1
ATOM 521 N N . PRO A 1 69 ? 12.459 -5.892 -7.608 1.00 95.69 69 PRO A N 1
ATOM 522 C CA . PRO A 1 69 ? 12.200 -7.140 -8.311 1.00 95.69 69 PRO A CA 1
ATOM 523 C C . PRO A 1 69 ? 10.877 -7.778 -7.870 1.00 95.69 69 PRO A C 1
ATOM 525 O O . PRO A 1 69 ? 10.476 -7.704 -6.708 1.00 95.69 69 PRO A O 1
ATOM 528 N N . LEU A 1 70 ? 10.189 -8.461 -8.790 1.00 93.62 70 LEU A N 1
ATOM 529 C CA . LEU A 1 70 ? 8.933 -9.144 -8.450 1.00 93.62 70 LEU A CA 1
ATOM 530 C C . LEU A 1 70 ? 9.145 -10.249 -7.400 1.00 93.62 70 LEU A C 1
ATOM 532 O O . LEU A 1 70 ? 8.279 -10.457 -6.555 1.00 93.62 70 LEU A O 1
ATOM 536 N N . GLY A 1 71 ? 10.296 -10.930 -7.433 1.00 94.94 71 GLY A N 1
ATOM 537 C CA . GLY A 1 71 ? 10.665 -11.931 -6.429 1.00 94.94 71 GLY A CA 1
ATOM 538 C C . GLY A 1 71 ? 10.700 -11.346 -5.017 1.00 94.94 71 GLY A C 1
ATOM 539 O O . GLY A 1 71 ? 10.083 -11.905 -4.114 1.00 94.94 71 GLY A O 1
ATOM 540 N N . ASP A 1 72 ? 11.319 -10.178 -4.858 1.00 94.00 72 ASP A N 1
ATOM 541 C CA . ASP A 1 72 ? 11.456 -9.488 -3.573 1.00 94.00 72 ASP A CA 1
ATOM 542 C C . ASP A 1 72 ? 10.094 -9.030 -3.036 1.00 94.00 72 ASP A C 1
ATOM 544 O O . ASP A 1 72 ? 9.796 -9.216 -1.855 1.00 94.00 72 ASP A O 1
ATOM 548 N N . LEU A 1 73 ? 9.214 -8.521 -3.912 1.00 94.25 73 LEU A N 1
ATOM 549 C CA . LEU A 1 73 ? 7.827 -8.203 -3.553 1.00 94.25 73 LEU A CA 1
ATOM 550 C C . LEU A 1 73 ? 7.093 -9.440 -3.007 1.00 94.25 73 LEU A C 1
ATOM 552 O O . LEU A 1 73 ? 6.446 -9.369 -1.961 1.00 94.25 73 LEU A O 1
ATOM 556 N N . MET A 1 74 ? 7.185 -10.569 -3.715 1.00 93.06 74 MET A N 1
ATOM 557 C CA . MET A 1 74 ? 6.525 -11.819 -3.323 1.00 93.06 74 MET A CA 1
ATOM 558 C C . MET A 1 74 ? 7.099 -12.372 -2.015 1.00 93.06 74 MET A C 1
ATOM 560 O O . MET A 1 74 ? 6.353 -12.835 -1.152 1.00 93.06 74 MET A O 1
ATOM 564 N N . GLN A 1 75 ? 8.418 -12.289 -1.839 1.00 92.44 75 GLN A N 1
ATOM 565 C CA . GLN A 1 75 ? 9.096 -12.718 -0.624 1.00 92.44 75 GLN A CA 1
ATOM 566 C C . GLN A 1 75 ? 8.670 -11.871 0.580 1.00 92.44 75 GLN A C 1
ATOM 568 O O . GLN A 1 75 ? 8.345 -12.425 1.633 1.00 92.44 75 GLN A O 1
ATOM 573 N N . ARG A 1 76 ? 8.575 -10.550 0.411 1.00 91.25 76 ARG A N 1
ATOM 574 C CA . ARG A 1 76 ? 8.112 -9.614 1.442 1.00 91.25 76 ARG A CA 1
ATOM 575 C C . ARG A 1 76 ? 6.651 -9.842 1.839 1.00 91.25 76 ARG A C 1
ATOM 577 O O . ARG A 1 76 ? 6.314 -9.726 3.015 1.00 91.25 76 ARG A O 1
ATOM 584 N N . GLY A 1 77 ? 5.797 -10.200 0.879 1.00 87.31 77 GLY A N 1
ATOM 585 C CA . GLY A 1 77 ? 4.395 -10.557 1.120 1.00 87.31 77 GLY A CA 1
ATOM 586 C C . GLY A 1 77 ? 4.189 -11.942 1.746 1.00 87.31 77 GLY A C 1
ATOM 587 O O . GLY A 1 77 ? 3.088 -12.250 2.201 1.00 87.31 77 GLY A O 1
ATOM 588 N N . SER A 1 78 ? 5.224 -12.789 1.790 1.00 88.25 78 SER A N 1
ATOM 589 C CA . SER A 1 78 ? 5.132 -14.103 2.429 1.00 88.25 78 SER A CA 1
ATOM 590 C C . SER A 1 78 ? 4.955 -13.965 3.943 1.00 88.25 78 SER A C 1
ATOM 592 O O . SER A 1 78 ? 5.565 -13.103 4.574 1.00 88.25 78 SER A O 1
ATOM 594 N N . LEU A 1 79 ? 4.157 -14.846 4.559 1.00 76.69 79 LEU A N 1
ATOM 595 C CA . LEU A 1 79 ? 3.863 -14.784 6.000 1.00 76.69 79 LEU A CA 1
ATOM 596 C C . LEU A 1 79 ? 5.130 -14.762 6.871 1.00 76.69 79 LEU A C 1
ATOM 598 O O . LEU A 1 79 ? 5.157 -14.074 7.889 1.00 76.69 79 LEU A O 1
ATOM 602 N N . GLY A 1 80 ? 6.188 -15.463 6.447 1.00 78.88 80 GLY A N 1
ATOM 603 C CA . GLY A 1 80 ? 7.462 -15.517 7.167 1.00 78.88 80 GLY A CA 1
ATOM 604 C C . GLY A 1 80 ? 8.165 -14.162 7.294 1.00 78.88 80 GLY A C 1
ATOM 605 O O . GLY A 1 80 ? 8.829 -13.927 8.299 1.00 78.88 80 GLY A O 1
ATOM 606 N N . GLN A 1 81 ? 7.996 -13.258 6.324 1.00 78.31 81 GLN A N 1
ATOM 607 C CA . GLN A 1 81 ? 8.565 -11.903 6.376 1.00 78.31 81 GLN A CA 1
ATOM 608 C C . GLN A 1 81 ? 7.539 -10.833 6.754 1.00 78.31 81 GLN A C 1
ATOM 610 O O . GLN A 1 81 ? 7.874 -9.851 7.419 1.00 78.31 81 GLN A O 1
ATOM 615 N N . LEU A 1 82 ? 6.276 -11.042 6.386 1.00 80.81 82 LEU A N 1
ATOM 616 C CA . LEU A 1 82 ? 5.199 -10.102 6.644 1.00 80.81 82 LEU A CA 1
ATOM 617 C C . LEU A 1 82 ? 4.896 -9.980 8.139 1.00 80.81 82 LEU A C 1
ATOM 619 O O . LEU A 1 82 ? 4.804 -8.863 8.648 1.00 80.81 82 LEU A O 1
ATOM 623 N N . LEU A 1 83 ? 4.768 -11.107 8.851 1.00 77.38 83 LEU A N 1
ATOM 624 C CA . LEU A 1 83 ? 4.393 -11.095 10.267 1.00 77.38 83 LEU A CA 1
ATOM 625 C C . LEU A 1 83 ? 5.400 -10.292 11.109 1.00 77.38 83 LEU A C 1
ATOM 627 O O . LEU A 1 83 ? 4.960 -9.355 11.776 1.00 77.38 83 LEU A O 1
ATOM 631 N N . PRO A 1 84 ? 6.728 -10.520 11.031 1.00 76.44 84 PRO A N 1
ATOM 632 C CA . PRO A 1 84 ? 7.695 -9.670 11.729 1.00 76.44 84 PRO A CA 1
ATOM 633 C C . PRO A 1 84 ? 7.497 -8.171 11.464 1.00 76.44 84 PRO A C 1
ATOM 635 O O . PRO A 1 84 ? 7.498 -7.385 12.408 1.00 76.44 84 PRO A O 1
ATOM 638 N N . SER A 1 85 ? 7.233 -7.773 10.212 1.00 72.75 85 SER A N 1
ATOM 639 C CA . SER A 1 85 ? 7.011 -6.362 9.852 1.00 72.75 85 SER A CA 1
ATOM 640 C C . SER A 1 85 ? 5.731 -5.758 10.454 1.00 72.75 85 SER A C 1
ATOM 642 O O . SER A 1 85 ? 5.686 -4.563 10.724 1.00 72.75 85 SER A O 1
ATOM 644 N N . CYS A 1 86 ? 4.708 -6.581 10.701 1.00 75.06 86 CYS A N 1
ATOM 645 C CA . CYS A 1 86 ? 3.430 -6.179 11.295 1.00 75.06 86 CYS A CA 1
ATOM 646 C C . CYS A 1 86 ? 3.426 -6.186 12.832 1.00 75.06 86 CYS A C 1
ATOM 648 O O . CYS A 1 86 ? 2.580 -5.543 13.456 1.00 75.06 86 CYS A O 1
ATOM 650 N N . TYR A 1 87 ? 4.327 -6.952 13.455 1.00 67.88 87 TYR A N 1
ATOM 651 C CA . TYR A 1 87 ? 4.478 -7.019 14.915 1.00 67.88 87 TYR A CA 1
ATOM 652 C C . TYR A 1 87 ? 5.589 -6.103 15.442 1.00 67.88 87 TYR A C 1
ATOM 654 O O . TYR A 1 87 ? 5.540 -5.725 16.609 1.00 67.88 87 TYR A O 1
ATOM 662 N N . ALA A 1 88 ? 6.552 -5.717 14.598 1.00 59.72 88 ALA A N 1
ATOM 663 C CA . ALA A 1 88 ? 7.542 -4.685 14.911 1.00 59.72 88 ALA A CA 1
ATOM 664 C C . ALA A 1 88 ? 6.971 -3.258 14.821 1.00 59.72 88 ALA A C 1
ATOM 666 O O . ALA A 1 88 ? 7.555 -2.324 15.369 1.00 59.72 88 ALA A O 1
ATOM 667 N N . ALA A 1 89 ? 5.839 -3.076 14.136 1.00 54.38 89 ALA A N 1
ATOM 668 C CA . ALA A 1 89 ? 5.183 -1.784 14.022 1.00 54.38 89 ALA A CA 1
ATOM 669 C 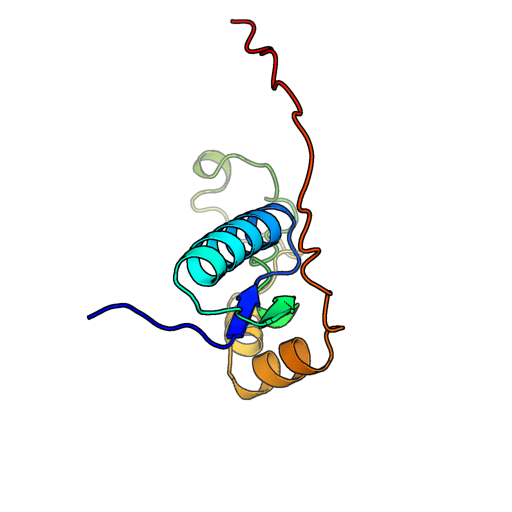C . ALA A 1 89 ? 4.525 -1.364 15.344 1.00 54.38 89 ALA A C 1
ATOM 671 O O . ALA A 1 89 ? 3.820 -2.145 15.989 1.00 54.38 89 ALA A O 1
ATOM 672 N N . GLN A 1 90 ? 4.742 -0.107 15.735 1.00 54.16 90 GLN A N 1
ATOM 673 C CA . GLN A 1 90 ? 4.085 0.503 16.889 1.00 54.16 90 GLN A CA 1
ATOM 674 C C . GLN A 1 90 ? 2.562 0.408 16.757 1.00 54.16 90 GLN A C 1
ATOM 676 O O . GLN A 1 90 ? 1.990 0.714 15.710 1.00 54.16 90 GLN A O 1
ATOM 681 N N . LEU A 1 91 ? 1.905 0.008 17.849 1.00 54.81 91 LEU A N 1
ATOM 682 C CA . LEU A 1 91 ? 0.462 0.153 18.001 1.00 54.81 91 LEU A CA 1
ATOM 683 C C . LEU A 1 91 ? 0.135 1.642 17.899 1.00 54.81 91 LEU A C 1
ATOM 685 O O . LEU A 1 91 ? 0.488 2.413 18.792 1.00 54.81 91 LEU A O 1
ATOM 689 N N . LEU A 1 92 ? -0.513 2.052 16.812 1.00 50.62 92 LEU A N 1
ATOM 690 C CA . LEU A 1 92 ? -1.029 3.407 16.718 1.00 50.62 92 LEU A CA 1
ATOM 691 C C . LEU A 1 92 ? -2.351 3.440 17.488 1.00 50.62 92 LEU A C 1
ATOM 693 O O . LEU A 1 92 ? -3.262 2.681 17.141 1.00 50.62 92 LEU A O 1
ATOM 697 N N . PRO A 1 93 ? -2.483 4.268 18.541 1.00 45.91 93 PRO A N 1
ATOM 698 C CA . PRO A 1 93 ? -3.785 4.478 19.143 1.00 45.91 93 PRO A CA 1
ATOM 699 C C . PRO A 1 93 ? -4.704 5.022 18.051 1.00 45.91 93 PRO A C 1
ATOM 701 O O . PRO A 1 93 ? -4.380 6.020 17.411 1.00 45.91 93 PRO A O 1
ATOM 704 N N . VAL A 1 94 ? -5.835 4.359 17.809 1.00 48.50 94 VAL A N 1
ATOM 705 C CA . VAL A 1 94 ? -6.913 4.951 17.016 1.00 48.50 94 VAL A CA 1
ATOM 706 C C . VAL A 1 94 ? -7.479 6.064 17.894 1.00 48.50 94 VAL A C 1
ATOM 708 O O . VAL A 1 94 ? -8.057 5.749 18.937 1.00 48.50 94 VAL A O 1
ATOM 711 N N . PRO A 1 95 ? -7.295 7.356 17.563 1.00 44.06 95 PRO A N 1
ATOM 712 C CA . PRO A 1 95 ? -7.919 8.392 18.356 1.00 44.06 95 PRO A CA 1
ATOM 713 C C . PRO A 1 95 ? -9.431 8.248 18.167 1.00 44.06 95 PRO A C 1
ATOM 715 O O . PRO A 1 95 ? -9.957 8.466 17.072 1.00 44.06 95 PRO A O 1
ATOM 718 N N . LEU A 1 96 ? -10.126 7.859 19.236 1.00 40.69 96 LEU A N 1
ATOM 719 C CA . LEU A 1 96 ? -11.561 8.073 19.383 1.00 40.69 96 LEU A CA 1
ATOM 720 C C . LEU A 1 96 ? -11.771 9.588 19.491 1.00 40.69 96 LEU A C 1
ATOM 722 O O . LEU A 1 96 ? -11.921 10.126 20.582 1.00 40.69 96 LEU A O 1
ATOM 726 N N . MET A 1 97 ? -11.706 10.297 18.364 1.00 38.66 97 MET A N 1
ATOM 727 C CA . MET A 1 97 ? -12.127 11.695 18.309 1.00 38.66 97 MET A CA 1
ATOM 728 C C . MET A 1 97 ? -13.651 11.702 18.232 1.00 38.66 97 MET A C 1
ATOM 730 O O . MET A 1 97 ? -14.251 11.604 17.159 1.00 38.66 97 MET A O 1
ATOM 734 N N . VAL A 1 98 ? -14.256 11.721 19.414 1.00 43.50 98 VAL A N 1
ATOM 735 C CA . VAL A 1 98 ? -15.521 12.415 19.642 1.00 43.50 98 VAL A CA 1
ATOM 736 C C . VAL A 1 98 ? -15.196 13.915 19.555 1.00 43.50 98 VAL A C 1
ATOM 738 O O . VAL A 1 98 ? -14.189 14.324 20.124 1.00 43.50 98 VAL A O 1
ATOM 741 N N . GLU A 1 99 ? -16.030 14.673 18.829 1.00 41.88 99 GLU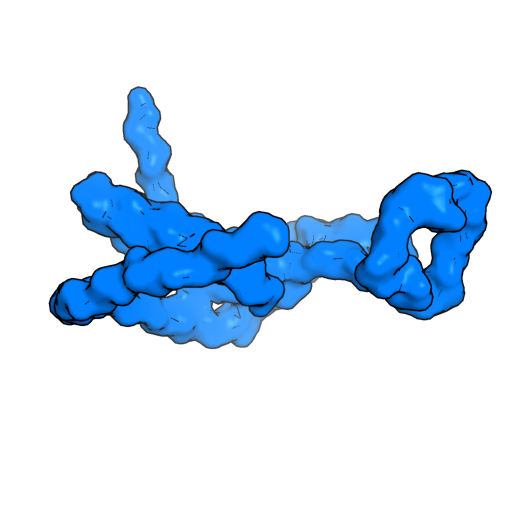 A N 1
ATOM 742 C CA . GLU A 1 99 ? -15.960 16.135 18.571 1.00 41.88 99 GLU A CA 1
ATOM 743 C C . GLU A 1 99 ? -14.890 16.568 17.535 1.00 41.88 99 GLU A C 1
ATOM 745 O O . GLU A 1 99 ? -13.778 16.061 17.512 1.00 41.88 99 GLU A O 1
ATOM 750 N N . GLU A 1 100 ? -15.135 17.440 16.549 1.00 40.25 100 GLU A N 1
ATOM 751 C CA . GLU A 1 100 ? -16.141 18.492 16.374 1.00 40.25 100 GLU A CA 1
ATOM 752 C C . GLU A 1 100 ? -16.249 18.876 14.875 1.00 40.25 100 GLU A C 1
ATOM 754 O O . GLU A 1 100 ? -1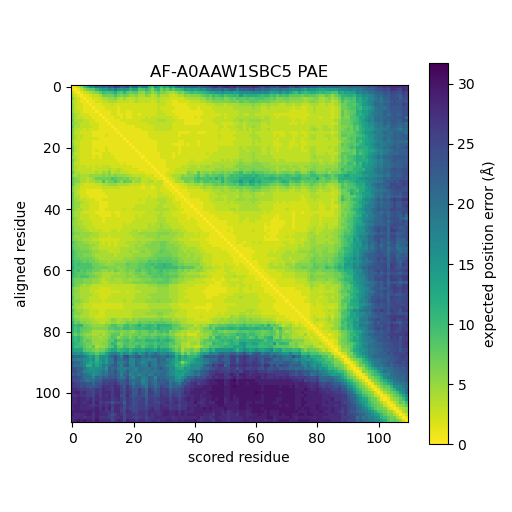5.386 18.553 14.058 1.00 40.25 100 GLU A O 1
ATOM 759 N N . ASN A 1 101 ? -17.330 19.565 14.511 1.00 42.12 101 ASN A N 1
ATOM 760 C CA . ASN A 1 101 ? -17.665 20.055 13.172 1.00 42.12 101 ASN A CA 1
ATOM 761 C C . ASN A 1 101 ? -16.500 20.735 12.417 1.00 42.12 101 ASN A C 1
ATOM 763 O O . ASN A 1 101 ? -16.232 21.916 12.622 1.00 42.12 101 ASN A O 1
ATOM 767 N N . ALA A 1 102 ? -15.893 20.052 11.444 1.00 37.16 102 ALA A N 1
ATOM 768 C CA . ALA A 1 102 ? -15.088 20.695 10.407 1.00 37.16 102 ALA A CA 1
ATOM 769 C C . ALA A 1 102 ? -15.846 20.627 9.079 1.00 37.16 102 ALA A C 1
ATOM 771 O O . ALA A 1 102 ? -15.801 19.640 8.345 1.00 37.16 102 ALA A O 1
ATOM 772 N N . VAL A 1 103 ? -16.588 21.700 8.817 1.00 40.00 103 VAL A N 1
ATOM 773 C CA . VAL A 1 103 ? -17.204 22.027 7.532 1.00 40.00 103 VAL A CA 1
ATOM 774 C C . VAL A 1 103 ? -16.125 21.968 6.446 1.00 40.00 103 VAL A C 1
ATOM 776 O O . VAL A 1 103 ? -15.280 22.856 6.352 1.00 40.00 103 VAL A O 1
ATOM 779 N N . TRP A 1 104 ? -16.150 20.927 5.614 1.00 36.50 104 TRP A N 1
ATOM 780 C CA . TRP A 1 104 ? -15.408 20.901 4.356 1.00 36.50 104 TRP A CA 1
ATOM 781 C C . TRP A 1 104 ? -16.133 21.811 3.358 1.00 36.50 104 TRP A C 1
ATOM 783 O O . TRP A 1 104 ? -16.987 21.372 2.591 1.00 36.50 104 TRP A O 1
ATOM 793 N N . ASN A 1 105 ? -15.825 23.109 3.410 1.00 39.28 105 ASN A N 1
ATOM 794 C CA . ASN A 1 105 ? -16.172 24.037 2.340 1.00 39.28 105 ASN A CA 1
ATOM 795 C C . ASN A 1 105 ? -15.229 23.796 1.163 1.00 39.28 105 ASN A C 1
ATOM 797 O O . ASN A 1 105 ? -14.007 23.784 1.309 1.00 39.28 105 ASN A O 1
ATOM 801 N N . GLY A 1 106 ? -15.843 23.549 0.011 1.00 39.69 106 GLY A N 1
ATOM 802 C CA . GLY A 1 106 ? -15.194 23.040 -1.181 1.00 39.69 106 GLY A CA 1
ATOM 803 C C . GLY A 1 106 ? -14.151 23.965 -1.794 1.00 39.69 106 GLY A C 1
ATOM 804 O O . GLY A 1 106 ? -14.254 25.184 -1.732 1.00 39.69 106 GLY A O 1
ATOM 805 N N . TYR A 1 107 ? -13.214 23.329 -2.490 1.00 35.44 107 TYR A N 1
ATOM 806 C CA . TYR A 1 107 ? -12.538 23.884 -3.655 1.00 35.44 107 TYR A CA 1
ATOM 807 C C . TYR A 1 107 ? -12.281 22.743 -4.648 1.00 35.44 107 TYR A C 1
ATOM 809 O O . TYR A 1 107 ? -11.207 22.156 -4.681 1.00 35.44 107 TYR A O 1
ATOM 817 N N . TYR A 1 108 ? -13.292 22.432 -5.460 1.00 40.06 108 TYR A N 1
ATOM 818 C CA . TYR A 1 108 ? -13.050 22.075 -6.855 1.00 40.06 108 TYR A CA 1
ATOM 819 C C . TYR A 1 108 ? -13.260 23.370 -7.639 1.00 40.06 108 TYR A C 1
ATOM 821 O O . TYR A 1 108 ? -14.359 23.923 -7.631 1.00 40.06 108 TYR A O 1
ATOM 829 N N . ARG A 1 109 ? -12.192 23.900 -8.236 1.00 38.50 109 ARG A N 1
ATOM 830 C CA . ARG A 1 109 ? -12.308 24.809 -9.376 1.00 38.50 109 ARG A CA 1
ATOM 831 C C . ARG A 1 109 ? -11.966 24.006 -10.623 1.00 38.50 109 ARG A C 1
ATOM 833 O O . ARG A 1 109 ? -11.045 23.192 -10.586 1.00 38.50 109 ARG A O 1
ATOM 840 N N . GLU A 1 110 ? -12.813 24.230 -11.615 1.00 46.72 110 GLU A N 1
ATOM 841 C CA . GLU A 1 110 ? -12.883 23.647 -12.956 1.00 46.72 110 GLU A CA 1
ATOM 842 C C . GLU A 1 110 ? -11.574 23.747 -13.746 1.00 46.72 110 GLU A C 1
ATOM 844 O O . GLU A 1 110 ? -10.823 24.729 -13.534 1.00 4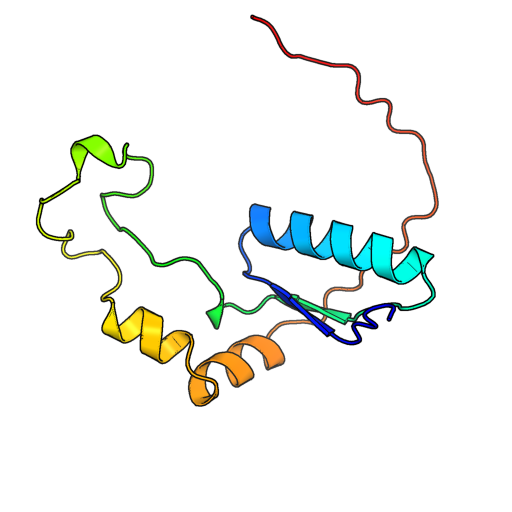6.72 110 GLU A O 1
#

Mean predicted aligned error: 10.16 Å

Secondary structure (DSSP, 8-state):
-----SEEEE-SSHHHHHHHHHHHHHHHHTT--PEEEE-GGGSPPP-GGGTTS-TTTSTTSPPPTTSPPHHHHHHHHSHHHHHHHHHSS---------------------